Protein AF-A0A443Q6B3-F1 (afdb_monomer)

Sequence (64 aa):
MASNLCGDLVNKVTLVTGSSSSIGEAIVTLFSRLGAQIVVTGRNIDKVSQVALKCEQLSSFKHN

Structure (mmCIF, N/CA/C/O backbone):
data_AF-A0A443Q6B3-F1
#
_entry.id   AF-A0A443Q6B3-F1
#
loop_
_atom_site.group_PDB
_atom_site.id
_atom_site.type_symbol
_atom_site.label_atom_id
_atom_site.label_alt_id
_atom_site.label_comp_id
_atom_site.label_asym_id
_atom_site.label_entity_id
_atom_site.label_seq_id
_atom_site.pdbx_PDB_ins_code
_atom_site.Cartn_x
_atom_site.Cartn_y
_atom_site.Cartn_z
_atom_site.occupancy
_atom_site.B_iso_or_equiv
_atom_site.auth_seq_id
_atom_site.auth_comp_id
_atom_site.auth_asym_id
_atom_site.auth_atom_id
_atom_site.pdbx_PDB_model_num
ATOM 1 N N . MET A 1 1 ? -20.828 20.949 -0.333 1.00 45.72 1 MET A N 1
ATOM 2 C CA . MET A 1 1 ? -20.654 19.640 0.324 1.00 45.72 1 MET A CA 1
ATOM 3 C C . MET A 1 1 ? -19.165 19.393 0.472 1.00 45.72 1 MET A C 1
ATOM 5 O O . MET A 1 1 ? -18.520 19.084 -0.518 1.00 45.72 1 MET A O 1
ATOM 9 N N . ALA A 1 2 ? -18.600 19.627 1.656 1.00 45.81 2 ALA A N 1
ATOM 10 C CA . ALA A 1 2 ? -17.249 19.166 1.949 1.00 45.81 2 ALA A CA 1
ATOM 11 C C . ALA A 1 2 ? -17.368 17.675 2.277 1.00 45.81 2 ALA A C 1
ATOM 13 O O . ALA A 1 2 ? -17.925 17.316 3.311 1.00 45.8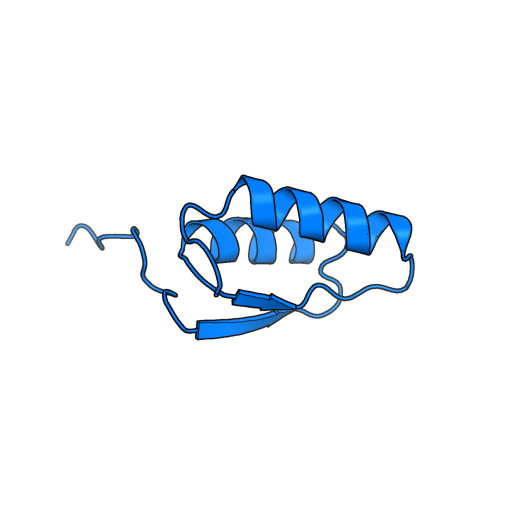1 2 ALA A O 1
ATOM 14 N N . SER A 1 3 ? -16.965 16.806 1.352 1.00 55.94 3 SER A N 1
ATOM 15 C CA . SER A 1 3 ? -16.803 15.386 1.650 1.00 55.94 3 SER A CA 1
ATOM 16 C C . SER A 1 3 ? -15.699 15.266 2.697 1.00 55.94 3 SER A C 1
ATOM 18 O O . SER A 1 3 ? -14.574 15.712 2.465 1.00 55.94 3 SER A O 1
ATOM 20 N N . ASN A 1 4 ? -16.029 14.723 3.865 1.00 59.16 4 ASN A N 1
ATOM 21 C CA . ASN A 1 4 ? -15.058 14.417 4.905 1.00 59.16 4 ASN A CA 1
ATOM 22 C C . ASN A 1 4 ? -14.151 13.286 4.398 1.00 59.16 4 ASN A C 1
ATOM 24 O O . ASN A 1 4 ? -14.418 12.133 4.684 1.00 59.16 4 ASN A O 1
ATOM 28 N N . LEU A 1 5 ? -13.080 13.605 3.663 1.00 63.19 5 LEU A N 1
ATOM 29 C CA . LEU A 1 5 ? -12.122 12.617 3.131 1.00 63.19 5 LEU A CA 1
ATOM 30 C C . LEU A 1 5 ? -11.382 11.818 4.229 1.00 63.19 5 LEU A C 1
ATOM 32 O O . LEU A 1 5 ? -10.530 10.990 3.924 1.00 63.19 5 LEU A O 1
ATOM 36 N N . CYS A 1 6 ? -11.634 12.078 5.512 1.00 62.09 6 CYS A N 1
ATOM 37 C CA . CYS A 1 6 ? -10.966 11.378 6.600 1.00 62.09 6 CYS A CA 1
ATOM 38 C C . CYS A 1 6 ? -11.681 10.052 6.889 1.00 62.09 6 CYS A C 1
ATOM 40 O O . CYS A 1 6 ? -12.735 10.039 7.520 1.00 62.09 6 CYS A O 1
ATOM 42 N N . GLY A 1 7 ? -11.077 8.941 6.460 1.00 76.38 7 GLY A N 1
ATOM 43 C CA . GLY A 1 7 ? -11.488 7.598 6.878 1.00 76.38 7 GLY A CA 1
ATOM 44 C C . GLY A 1 7 ? -12.523 6.892 5.996 1.00 76.38 7 GLY A C 1
ATOM 45 O O . GLY A 1 7 ? -13.096 5.895 6.431 1.00 76.38 7 GLY A O 1
ATOM 46 N N . ASP A 1 8 ? -12.751 7.350 4.762 1.00 87.38 8 ASP A N 1
ATOM 47 C CA . ASP A 1 8 ? -13.742 6.755 3.844 1.00 87.38 8 ASP A CA 1
ATOM 48 C C . ASP A 1 8 ? -13.522 5.255 3.561 1.00 87.38 8 ASP A C 1
ATOM 50 O O . ASP A 1 8 ? -14.455 4.546 3.177 1.00 87.38 8 ASP A O 1
ATOM 54 N N . LEU A 1 9 ? -12.298 4.753 3.750 1.00 92.50 9 LEU A N 1
ATOM 55 C CA . LEU A 1 9 ? -11.934 3.357 3.502 1.00 92.50 9 LEU A CA 1
ATOM 56 C C . LEU A 1 9 ? -11.576 2.583 4.777 1.00 92.50 9 LEU A C 1
ATOM 58 O O . LEU A 1 9 ? -11.025 1.484 4.689 1.00 92.50 9 LEU A O 1
ATOM 62 N N . VAL A 1 10 ? -11.911 3.106 5.960 1.00 91.38 10 VAL A N 1
ATOM 63 C CA . VAL A 1 10 ? -11.689 2.402 7.232 1.00 91.38 10 VAL A CA 1
ATOM 64 C C . VAL A 1 10 ? -12.354 1.020 7.204 1.00 91.38 10 VAL A C 1
ATOM 66 O O . VAL A 1 10 ? -13.496 0.858 6.770 1.00 91.38 10 VAL A O 1
ATOM 69 N N . ASN A 1 11 ? -11.619 0.005 7.670 1.00 89.81 11 ASN A N 1
ATOM 70 C CA . ASN A 1 11 ? -12.026 -1.408 7.690 1.00 89.81 11 ASN A CA 1
ATOM 71 C C . ASN A 1 11 ? -12.290 -2.029 6.306 1.00 89.81 11 ASN A C 1
ATOM 73 O O . ASN A 1 11 ? -12.912 -3.089 6.213 1.00 89.81 11 ASN A O 1
ATOM 77 N N . LYS A 1 12 ? -11.833 -1.400 5.216 1.00 93.38 12 LYS A N 1
ATOM 78 C CA . LYS A 1 12 ? -11.858 -2.003 3.878 1.00 93.38 12 LYS A CA 1
ATOM 79 C C . LYS A 1 12 ? -10.515 -2.637 3.556 1.00 93.38 12 LYS A C 1
ATOM 81 O O . LYS A 1 12 ? -9.474 -2.054 3.834 1.00 93.38 12 LYS A O 1
ATOM 86 N N . VAL A 1 13 ? -10.552 -3.810 2.927 1.00 95.12 13 VAL A N 1
ATOM 87 C CA . VAL A 1 13 ? -9.370 -4.465 2.355 1.00 95.12 13 VAL A CA 1
ATOM 88 C C . VAL A 1 13 ? -9.334 -4.172 0.859 1.00 95.12 13 VAL A C 1
ATOM 90 O O . VAL A 1 13 ? -10.330 -4.360 0.162 1.00 95.12 13 VAL A O 1
ATOM 93 N N . THR A 1 14 ? -8.194 -3.699 0.365 1.00 94.81 14 THR A N 1
ATOM 94 C CA . THR A 1 14 ? -7.994 -3.298 -1.030 1.00 94.81 14 THR A CA 1
ATOM 95 C C . THR A 1 14 ? -6.796 -4.025 -1.632 1.00 94.81 14 THR A C 1
ATOM 97 O O . THR A 1 14 ? -5.730 -4.100 -1.029 1.00 94.81 14 THR A O 1
ATOM 100 N N . LEU A 1 15 ? -6.965 -4.568 -2.838 1.00 96.38 15 LEU A N 1
ATOM 101 C CA . LEU A 1 15 ? -5.897 -5.186 -3.622 1.00 96.38 15 LEU A CA 1
ATOM 102 C C . LEU A 1 15 ? -5.650 -4.324 -4.853 1.00 96.38 15 LEU A C 1
ATOM 104 O O . LEU A 1 15 ? -6.550 -4.142 -5.670 1.00 96.38 15 LEU A O 1
ATOM 108 N N . VAL A 1 16 ? -4.428 -3.818 -4.999 1.00 95.25 16 VAL A N 1
ATOM 109 C CA . VAL A 1 16 ? -4.047 -3.013 -6.163 1.00 95.25 16 VAL A CA 1
ATOM 110 C C . VAL A 1 16 ? -2.946 -3.739 -6.923 1.00 95.25 16 VAL A C 1
ATOM 112 O O . VAL A 1 16 ? -1.856 -3.977 -6.396 1.00 95.25 16 VAL A O 1
ATOM 115 N N . THR A 1 17 ? -3.223 -4.103 -8.175 1.00 95.50 17 THR A N 1
ATOM 116 C CA . THR A 1 17 ? -2.258 -4.769 -9.058 1.00 95.50 17 THR A CA 1
ATOM 117 C C . THR A 1 17 ? -1.220 -3.786 -9.591 1.00 95.50 17 THR A C 1
ATOM 119 O O . THR A 1 17 ? -1.576 -2.671 -9.966 1.00 95.50 17 THR A O 1
ATOM 122 N N . GLY A 1 18 ? 0.053 -4.189 -9.669 1.00 95.19 18 GLY A N 1
ATOM 123 C CA . GLY A 1 18 ? 1.117 -3.310 -10.178 1.00 95.19 18 GLY A CA 1
ATOM 124 C C . GLY A 1 18 ? 1.370 -2.090 -9.283 1.00 95.19 18 GLY A C 1
ATOM 125 O O . GLY A 1 18 ? 1.806 -1.044 -9.759 1.00 95.19 18 GLY A O 1
ATOM 126 N N . SER A 1 19 ? 1.082 -2.220 -7.987 1.00 97.25 19 SER A N 1
ATOM 127 C CA . SER A 1 19 ? 1.187 -1.151 -6.988 1.00 97.25 19 SER A CA 1
ATOM 128 C C . SER A 1 19 ? 2.603 -0.891 -6.491 1.00 97.25 19 SER A C 1
ATOM 130 O O . SER A 1 19 ? 2.830 0.076 -5.776 1.00 97.25 19 SER A O 1
ATOM 132 N N . SER A 1 20 ? 3.582 -1.684 -6.924 1.00 96.31 20 SER A N 1
ATOM 133 C CA . SER A 1 20 ? 4.994 -1.462 -6.609 1.00 96.31 20 SER A CA 1
ATOM 134 C C . SER A 1 20 ? 5.629 -0.239 -7.306 1.00 96.31 20 SER A C 1
ATOM 136 O O . SER A 1 20 ? 6.838 -0.056 -7.178 1.00 96.31 20 SER A O 1
ATOM 138 N N . SER A 1 21 ? 4.888 0.532 -8.121 1.00 94.81 21 SER A N 1
ATOM 139 C CA . SER A 1 21 ? 5.390 1.752 -8.785 1.00 94.81 21 SER A CA 1
ATOM 140 C C . SER A 1 21 ? 4.288 2.646 -9.377 1.00 94.81 21 SER A C 1
ATOM 142 O O . SER A 1 21 ? 3.163 2.202 -9.619 1.00 94.81 21 SER A O 1
ATOM 144 N N . SER A 1 22 ? 4.654 3.883 -9.729 1.00 95.19 22 SER A N 1
ATOM 145 C CA . SER A 1 22 ? 3.867 4.798 -10.575 1.00 95.19 22 SER A CA 1
ATOM 146 C C . SER A 1 22 ? 2.456 5.061 -10.021 1.00 95.19 22 SER A C 1
ATOM 148 O O . SER A 1 22 ? 2.297 5.379 -8.845 1.00 95.19 22 SER A O 1
ATOM 150 N N . ILE A 1 23 ? 1.420 4.952 -10.859 1.00 97.25 23 ILE A N 1
ATOM 151 C CA . ILE A 1 23 ? 0.029 5.220 -10.473 1.00 97.25 23 ILE A CA 1
ATOM 152 C C . ILE A 1 23 ? -0.435 4.232 -9.400 1.00 97.25 23 ILE A C 1
ATOM 154 O O . ILE A 1 23 ? -1.108 4.631 -8.455 1.00 97.25 23 ILE A O 1
ATOM 158 N N . GLY A 1 24 ? -0.039 2.961 -9.507 1.00 96.56 24 GLY A N 1
ATOM 159 C CA . GLY A 1 24 ? -0.403 1.948 -8.524 1.00 96.56 24 GLY A CA 1
ATOM 160 C C . GLY A 1 24 ? 0.128 2.282 -7.128 1.00 96.56 24 GLY A C 1
ATOM 161 O O . GLY A 1 24 ? -0.610 2.146 -6.156 1.00 96.56 24 GLY A O 1
ATOM 162 N N . GLU A 1 25 ? 1.360 2.796 -7.036 1.00 97.38 25 GLU A N 1
ATOM 163 C CA . GLU A 1 25 ? 1.942 3.280 -5.777 1.00 97.38 25 GLU A CA 1
ATOM 164 C C . GLU A 1 25 ? 1.166 4.484 -5.217 1.00 97.38 25 GLU A C 1
ATOM 166 O O . GLU A 1 25 ? 0.874 4.544 -4.020 1.00 97.38 25 GLU A O 1
ATOM 171 N N . ALA A 1 26 ? 0.795 5.440 -6.075 1.00 97.19 26 ALA A N 1
ATOM 172 C CA . ALA A 1 26 ? 0.018 6.608 -5.663 1.00 97.19 26 ALA A CA 1
ATOM 173 C C . ALA A 1 26 ? -1.368 6.217 -5.116 1.00 97.19 26 ALA A C 1
ATOM 175 O O . ALA A 1 26 ? -1.808 6.775 -4.109 1.00 97.19 26 ALA A O 1
ATOM 176 N N . ILE A 1 27 ? -2.022 5.225 -5.731 1.00 96.69 27 ILE A N 1
ATOM 177 C CA . ILE A 1 27 ? -3.321 4.704 -5.285 1.00 96.69 27 ILE A CA 1
ATOM 178 C C . ILE A 1 27 ? -3.203 4.089 -3.889 1.00 96.69 27 ILE A C 1
ATOM 180 O O . ILE A 1 27 ? -3.935 4.498 -2.989 1.00 96.69 27 ILE A O 1
ATOM 184 N N . VAL A 1 28 ? -2.272 3.150 -3.678 1.00 97.00 28 VAL A N 1
ATOM 185 C CA . VAL A 1 28 ? -2.118 2.488 -2.366 1.00 97.00 28 VAL A CA 1
ATOM 186 C C . VAL A 1 28 ? -1.703 3.476 -1.274 1.00 97.00 28 VAL A C 1
ATOM 188 O O . VAL A 1 28 ? -2.208 3.414 -0.157 1.00 97.00 28 VAL A O 1
ATOM 191 N N . THR A 1 29 ? -0.880 4.467 -1.621 1.00 95.38 29 THR A N 1
ATOM 192 C CA . THR A 1 29 ? -0.491 5.559 -0.718 1.00 95.38 29 THR A CA 1
ATOM 193 C C . THR A 1 29 ? -1.707 6.370 -0.259 1.00 95.38 29 THR A C 1
ATOM 195 O O . THR A 1 29 ? -1.841 6.672 0.927 1.00 95.38 29 THR A O 1
ATOM 198 N N . LEU A 1 30 ? -2.604 6.733 -1.183 1.00 94.56 30 LEU A N 1
ATOM 199 C CA . LEU A 1 30 ? -3.829 7.460 -0.849 1.00 94.56 30 LEU A CA 1
ATOM 200 C C . LEU A 1 30 ? -4.780 6.587 -0.025 1.00 94.56 30 LEU A C 1
ATOM 202 O O . LEU A 1 30 ? -5.293 7.042 0.990 1.00 94.56 30 LEU A O 1
ATOM 206 N N . PHE A 1 31 ? -4.981 5.332 -0.423 1.00 94.75 31 PHE A N 1
ATOM 207 C CA . PHE A 1 31 ? -5.892 4.418 0.268 1.00 94.75 31 PHE A CA 1
ATOM 208 C C . PHE A 1 31 ? -5.458 4.147 1.711 1.00 94.75 31 PHE A C 1
ATOM 210 O O . PHE A 1 31 ? -6.314 4.065 2.590 1.00 94.75 31 PHE A O 1
ATOM 217 N N . SER A 1 32 ? -4.148 4.119 1.974 1.00 93.56 32 SER A N 1
ATOM 218 C CA . SER A 1 32 ? -3.599 3.990 3.331 1.00 93.56 32 SER A CA 1
ATOM 219 C C . SER A 1 32 ? -4.039 5.162 4.208 1.00 93.56 32 SER A C 1
ATOM 221 O O . SER A 1 32 ? -4.561 4.973 5.308 1.00 93.56 32 SER A O 1
ATOM 223 N N . ARG A 1 33 ? -3.923 6.387 3.681 1.00 92.31 33 ARG A N 1
ATOM 224 C CA . ARG A 1 33 ? -4.359 7.606 4.382 1.00 92.31 33 ARG A CA 1
ATOM 225 C C . ARG A 1 33 ? -5.866 7.627 4.636 1.00 92.31 33 ARG A C 1
ATOM 227 O O . ARG A 1 33 ? -6.306 8.207 5.622 1.00 92.31 33 ARG A O 1
ATOM 234 N N . LEU A 1 34 ? -6.647 6.985 3.768 1.00 92.69 34 LEU A N 1
ATOM 235 C CA . LEU A 1 34 ? -8.098 6.839 3.915 1.00 92.69 34 LEU A CA 1
ATOM 236 C C . LEU A 1 34 ? -8.504 5.688 4.858 1.00 92.69 34 LEU A C 1
ATOM 238 O O . LEU A 1 34 ? -9.697 5.494 5.081 1.00 92.69 34 LEU A O 1
ATOM 242 N N . GLY A 1 35 ? -7.545 4.942 5.420 1.00 91.56 35 GLY A N 1
ATOM 243 C CA . GLY A 1 35 ? -7.779 3.891 6.415 1.00 91.56 35 GLY A CA 1
ATOM 244 C C . GLY A 1 35 ? -7.994 2.484 5.862 1.00 91.56 35 GLY A C 1
ATOM 245 O O . G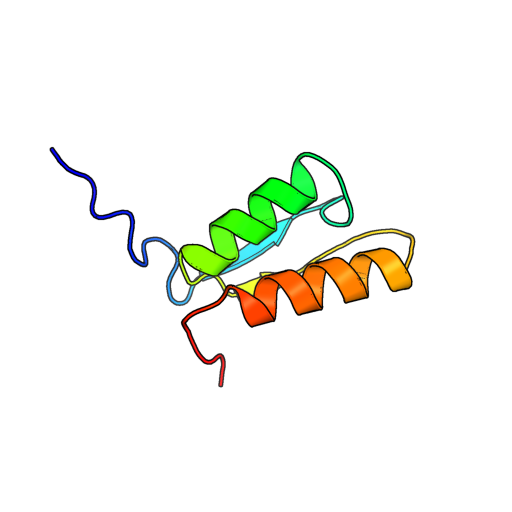LY A 1 35 ? -8.395 1.593 6.615 1.00 91.56 35 GLY A O 1
ATOM 246 N N . ALA A 1 36 ? -7.718 2.263 4.575 1.00 94.06 36 ALA A N 1
ATOM 247 C CA . ALA A 1 36 ? -7.775 0.930 3.991 1.00 94.06 36 ALA A CA 1
ATOM 248 C C . ALA A 1 36 ? -6.635 0.038 4.503 1.00 94.06 36 ALA A C 1
ATOM 250 O O . ALA A 1 36 ? -5.500 0.481 4.665 1.00 94.06 36 ALA A O 1
ATOM 251 N N . GLN A 1 37 ? -6.925 -1.252 4.641 1.00 94.00 37 GLN A N 1
ATOM 252 C CA . GLN A 1 37 ? -5.931 -2.322 4.629 1.00 94.00 37 GLN A CA 1
ATOM 253 C C . GLN A 1 37 ? -5.577 -2.623 3.170 1.00 94.00 37 GLN A C 1
ATOM 255 O O . GLN A 1 37 ? -6.473 -2.755 2.331 1.00 94.00 37 GLN A O 1
ATOM 260 N N . ILE A 1 38 ? -4.292 -2.710 2.832 1.00 95.19 38 ILE A N 1
ATOM 261 C CA . ILE A 1 38 ? -3.863 -2.735 1.430 1.00 95.19 38 ILE A CA 1
ATOM 262 C C . ILE A 1 38 ? -2.942 -3.913 1.160 1.00 95.19 38 ILE A C 1
ATOM 264 O O . ILE A 1 38 ? -2.005 -4.167 1.909 1.00 95.19 38 ILE A O 1
ATOM 268 N N . VAL A 1 39 ? -3.165 -4.578 0.031 1.00 96.31 39 VAL A N 1
ATOM 269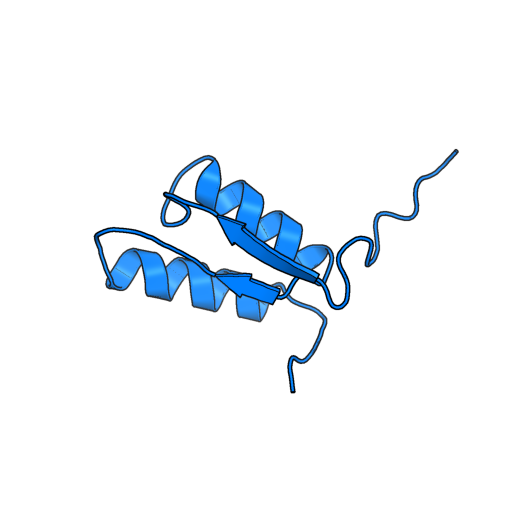 C CA . VAL A 1 39 ? -2.261 -5.582 -0.522 1.00 96.31 39 VAL A CA 1
ATOM 270 C C . VAL A 1 39 ? -1.491 -4.965 -1.685 1.00 96.31 39 VAL A C 1
ATOM 272 O O . VAL A 1 39 ? -2.061 -4.631 -2.730 1.00 96.31 39 VAL A O 1
ATOM 275 N N . VAL A 1 40 ? -0.180 -4.821 -1.493 1.00 96.75 40 VAL A N 1
ATOM 276 C CA . VAL A 1 40 ? 0.755 -4.345 -2.517 1.00 96.75 40 VAL A CA 1
ATOM 277 C C . VAL A 1 40 ? 1.242 -5.532 -3.345 1.00 96.75 40 VAL A C 1
ATOM 279 O O . VAL A 1 40 ? 1.571 -6.586 -2.808 1.00 96.75 40 VAL A O 1
ATOM 282 N N . THR A 1 41 ? 1.307 -5.372 -4.666 1.00 96.00 41 THR A N 1
ATOM 283 C CA . THR A 1 41 ? 1.735 -6.427 -5.592 1.00 96.00 41 THR A CA 1
ATOM 284 C C . THR A 1 41 ? 2.760 -5.911 -6.595 1.00 96.00 41 THR A C 1
ATOM 286 O O . THR A 1 41 ? 2.731 -4.755 -7.028 1.00 96.00 41 THR A O 1
ATOM 289 N N . GLY A 1 42 ? 3.669 -6.795 -6.998 1.00 95.50 42 GLY A N 1
ATOM 290 C CA . GLY A 1 42 ? 4.724 -6.498 -7.955 1.00 95.50 42 GLY A CA 1
ATOM 291 C C . GLY A 1 42 ? 5.650 -7.693 -8.153 1.00 95.50 42 GLY A C 1
ATOM 292 O O . GLY A 1 42 ? 5.585 -8.675 -7.421 1.00 95.50 42 GLY A O 1
ATOM 293 N N . ARG A 1 43 ? 6.520 -7.606 -9.162 1.00 96.38 43 ARG A N 1
ATOM 294 C CA . ARG A 1 43 ? 7.510 -8.657 -9.478 1.00 96.38 43 ARG A CA 1
ATOM 295 C C . ARG A 1 43 ? 8.829 -8.499 -8.717 1.00 96.38 43 ARG A C 1
ATOM 297 O O . ARG A 1 43 ? 9.626 -9.425 -8.692 1.00 96.38 43 ARG A O 1
ATOM 304 N N . ASN A 1 44 ? 9.084 -7.318 -8.157 1.00 96.19 44 ASN A N 1
ATOM 305 C CA . ASN A 1 44 ? 10.309 -7.002 -7.430 1.00 96.19 44 ASN A CA 1
ATOM 306 C C . ASN A 1 44 ? 9.974 -6.851 -5.941 1.00 96.19 44 ASN A C 1
ATOM 308 O O . ASN A 1 44 ? 9.223 -5.947 -5.571 1.00 96.19 44 ASN A O 1
ATOM 312 N N . ILE A 1 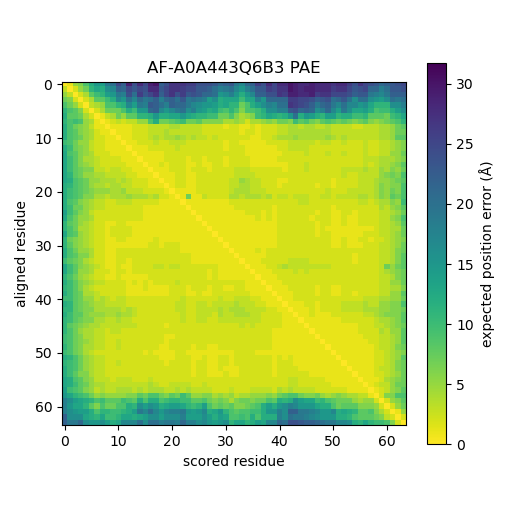45 ? 10.522 -7.744 -5.117 1.00 96.38 45 ILE A N 1
ATOM 313 C CA . ILE A 1 45 ? 10.219 -7.825 -3.685 1.00 96.38 45 ILE A CA 1
ATOM 314 C C . ILE A 1 45 ? 10.688 -6.590 -2.910 1.00 96.38 45 ILE A C 1
ATOM 316 O O . ILE A 1 45 ? 9.986 -6.145 -2.005 1.00 96.38 45 ILE A O 1
ATOM 320 N N . ASP A 1 46 ? 11.807 -5.982 -3.307 1.00 97.50 46 ASP A N 1
ATOM 321 C CA . ASP A 1 46 ? 12.348 -4.789 -2.652 1.00 97.50 46 ASP A CA 1
ATOM 322 C C . ASP A 1 46 ? 11.406 -3.601 -2.849 1.00 97.50 46 ASP A C 1
ATOM 324 O O . ASP A 1 46 ? 11.047 -2.916 -1.894 1.00 97.50 46 ASP A O 1
ATOM 328 N N . LYS A 1 47 ? 10.916 -3.406 -4.081 1.00 96.94 47 LYS A N 1
ATOM 329 C CA . LYS A 1 47 ? 9.930 -2.360 -4.391 1.00 96.94 47 LYS A CA 1
ATOM 330 C C . LYS A 1 47 ? 8.604 -2.594 -3.677 1.00 96.94 47 LYS A C 1
ATOM 332 O O . LYS A 1 47 ? 8.021 -1.647 -3.159 1.00 96.94 47 LYS A O 1
ATOM 337 N N . VAL A 1 48 ? 8.125 -3.839 -3.641 1.00 97.50 48 VAL A N 1
ATOM 338 C CA . VAL A 1 48 ? 6.895 -4.189 -2.910 1.00 97.50 48 VAL A CA 1
ATOM 339 C C . VAL A 1 48 ? 7.049 -3.860 -1.425 1.00 97.50 48 VAL A C 1
ATOM 341 O O . VAL A 1 48 ? 6.189 -3.184 -0.866 1.00 97.50 48 VAL A O 1
ATOM 344 N N . SER A 1 49 ? 8.167 -4.255 -0.815 1.00 97.06 49 SER A N 1
ATOM 345 C CA . SER A 1 49 ? 8.460 -4.008 0.602 1.00 97.06 49 SER A CA 1
ATOM 346 C C . SER A 1 49 ? 8.578 -2.514 0.911 1.00 97.06 49 SER A C 1
ATOM 348 O O . SER A 1 49 ? 8.008 -2.040 1.889 1.00 97.06 49 SER A O 1
ATOM 350 N N . GLN A 1 50 ? 9.253 -1.744 0.051 1.00 97.50 50 GLN A N 1
ATOM 351 C CA . GLN A 1 50 ? 9.365 -0.291 0.204 1.00 97.50 50 GLN A CA 1
ATOM 352 C C . GLN A 1 50 ? 8.001 0.404 0.173 1.00 97.50 50 GLN A C 1
ATOM 354 O O . GLN A 1 50 ? 7.721 1.254 1.019 1.00 97.50 50 GLN A O 1
ATOM 359 N N . VAL A 1 51 ? 7.140 0.040 -0.781 1.00 97.06 51 VAL A N 1
ATOM 360 C CA . VAL A 1 51 ? 5.798 0.625 -0.883 1.00 97.06 51 VAL A CA 1
ATOM 361 C C . VAL A 1 51 ? 4.915 0.191 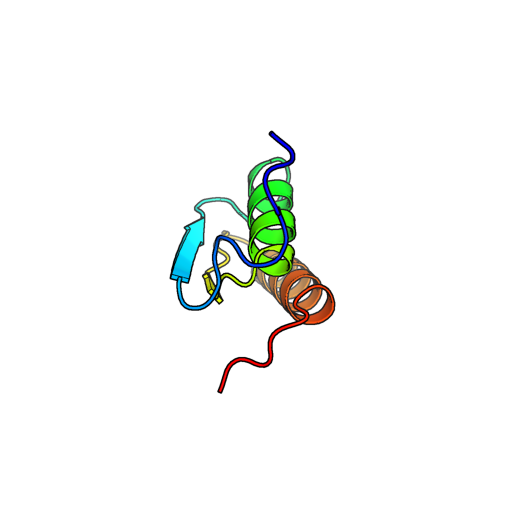0.289 1.00 97.06 51 VAL A C 1
ATOM 363 O O . VAL A 1 51 ? 4.173 1.020 0.811 1.00 97.06 51 VAL A O 1
ATOM 366 N N . ALA A 1 52 ? 5.019 -1.060 0.746 1.00 95.88 52 ALA A N 1
ATOM 367 C CA . ALA A 1 52 ? 4.292 -1.542 1.920 1.00 95.88 52 ALA A CA 1
ATOM 368 C C . ALA A 1 52 ? 4.672 -0.752 3.185 1.00 95.88 52 ALA A C 1
ATOM 370 O O . ALA A 1 52 ? 3.791 -0.189 3.830 1.00 95.88 52 ALA A O 1
ATOM 371 N N . LEU A 1 53 ? 5.971 -0.591 3.463 1.00 95.81 53 LEU A N 1
ATOM 372 C CA . LEU A 1 53 ? 6.465 0.210 4.592 1.00 95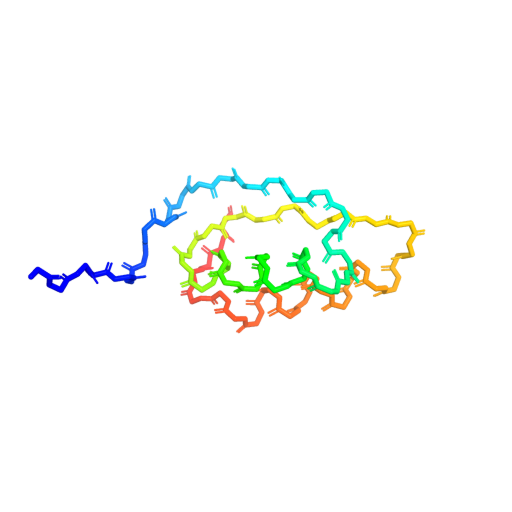.81 53 LEU A CA 1
ATOM 373 C C . LEU A 1 53 ? 5.999 1.669 4.513 1.00 95.81 53 LEU A C 1
ATOM 375 O O . LEU A 1 53 ? 5.578 2.255 5.508 1.00 95.81 53 LEU A O 1
ATOM 379 N N . LYS A 1 54 ? 6.032 2.260 3.314 1.00 95.25 54 LYS A N 1
ATOM 380 C CA . LYS A 1 54 ? 5.511 3.612 3.080 1.00 95.25 54 LYS A CA 1
ATOM 381 C C . LYS A 1 54 ? 4.014 3.703 3.385 1.00 95.25 54 LYS A C 1
ATOM 383 O O . LYS A 1 54 ? 3.573 4.691 3.965 1.00 95.25 54 LYS A O 1
ATOM 388 N N . CYS A 1 55 ? 3.229 2.695 3.008 1.00 94.44 55 CYS A N 1
ATOM 389 C CA . CYS A 1 55 ? 1.803 2.646 3.322 1.00 94.44 55 CYS A CA 1
ATOM 390 C C . CYS A 1 55 ? 1.564 2.496 4.827 1.00 94.44 55 CYS A C 1
ATOM 392 O O . CYS A 1 55 ? 0.703 3.193 5.352 1.00 94.44 55 CYS A O 1
ATOM 394 N N . GLU A 1 56 ? 2.337 1.673 5.534 1.00 92.38 56 GLU A N 1
ATOM 395 C CA . GLU A 1 56 ? 2.232 1.538 6.994 1.00 92.38 56 GLU A CA 1
ATOM 396 C C . GLU A 1 56 ? 2.534 2.861 7.710 1.00 92.38 56 GLU A C 1
ATOM 398 O O . GLU A 1 56 ? 1.748 3.303 8.544 1.00 92.38 56 GLU A O 1
ATOM 403 N N . GLN A 1 57 ? 3.611 3.553 7.324 1.00 92.44 57 GLN A N 1
ATOM 404 C CA . GLN A 1 57 ? 4.002 4.846 7.906 1.00 92.44 57 GLN A CA 1
ATOM 405 C C . GLN A 1 57 ? 2.960 5.953 7.704 1.00 92.44 57 GLN A C 1
ATOM 407 O O . GLN A 1 57 ? 2.874 6.881 8.505 1.00 92.44 57 GLN A O 1
ATOM 412 N N . LEU A 1 58 ? 2.197 5.887 6.612 1.00 89.94 58 LEU A N 1
ATOM 413 C CA . LEU A 1 58 ? 1.164 6.870 6.289 1.00 89.94 58 LEU A CA 1
ATOM 414 C C . LEU A 1 58 ? -0.199 6.526 6.889 1.00 89.94 58 LEU A C 1
ATOM 416 O O . LEU A 1 58 ? -1.061 7.405 6.972 1.00 89.94 58 LEU A O 1
ATOM 420 N N . SER A 1 59 ? -0.399 5.274 7.300 1.00 85.06 59 SER A N 1
ATOM 421 C CA . SER A 1 59 ? -1.641 4.849 7.929 1.00 85.06 59 SER A CA 1
ATOM 422 C C . SER A 1 59 ? -1.720 5.435 9.341 1.00 85.06 59 SER A C 1
ATOM 424 O O . SER A 1 59 ? -0.845 5.235 10.178 1.00 85.06 59 SER A O 1
ATOM 426 N N . SER A 1 60 ? -2.783 6.191 9.625 1.00 73.69 60 SER A N 1
ATOM 427 C CA . SER A 1 60 ? -3.094 6.649 10.993 1.00 73.69 60 SER A CA 1
ATOM 428 C C . SER A 1 60 ? -3.884 5.599 11.788 1.00 73.69 60 SER A C 1
ATOM 430 O O . SER A 1 60 ? -4.286 5.843 12.924 1.00 73.69 60 SER A O 1
ATOM 432 N N . PHE A 1 61 ? -4.126 4.431 11.185 1.00 71.12 61 PHE A N 1
ATOM 433 C CA . PHE A 1 61 ? -4.968 3.368 11.713 1.00 71.12 61 PHE A CA 1
ATOM 434 C C . PHE A 1 61 ? -4.106 2.149 12.017 1.00 71.12 61 PHE A C 1
ATOM 436 O O . PHE A 1 61 ? -3.434 1.615 11.142 1.00 71.12 61 PHE A O 1
ATOM 443 N N . LYS A 1 62 ? -4.125 1.702 13.273 1.00 60.69 62 LYS A N 1
ATOM 444 C CA . LYS A 1 62 ? -3.395 0.507 13.690 1.00 60.69 62 LYS A CA 1
ATOM 445 C C . LYS A 1 62 ? -4.207 -0.725 13.289 1.00 60.69 62 LYS A C 1
AT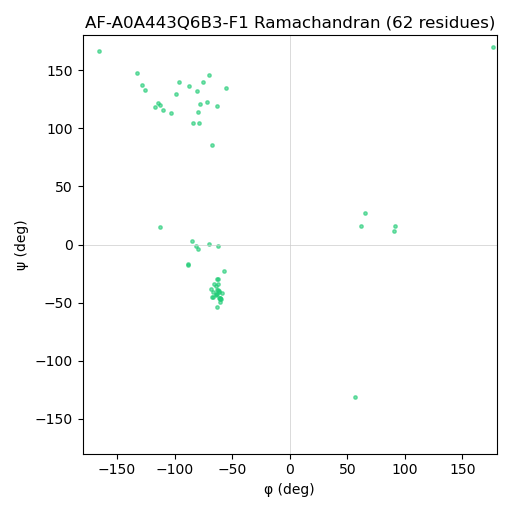OM 447 O O . LYS A 1 62 ? -5.311 -0.921 13.795 1.00 60.69 62 LYS A O 1
ATOM 452 N N . HIS A 1 63 ? -3.688 -1.520 12.362 1.00 59.44 63 HIS A N 1
ATOM 453 C CA . HIS A 1 63 ? -4.296 -2.792 11.975 1.00 59.44 63 HIS A CA 1
ATOM 454 C C . HIS A 1 63 ? -3.958 -3.841 13.057 1.00 59.44 63 HIS A C 1
ATOM 456 O O . HIS A 1 63 ? -2.782 -4.014 13.375 1.00 59.44 63 HIS A O 1
ATOM 462 N N . ASN A 1 64 ? -4.982 -4.441 13.684 1.00 48.50 64 ASN A N 1
ATOM 463 C CA . ASN A 1 64 ? -4.849 -5.517 14.684 1.00 48.50 64 ASN A CA 1
ATOM 464 C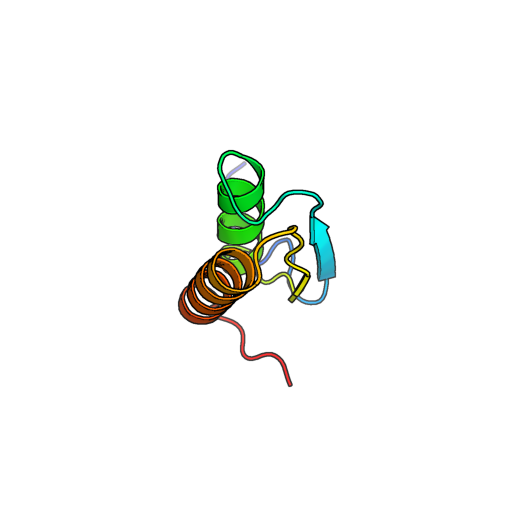 C . ASN A 1 64 ? -4.899 -6.889 14.017 1.00 48.50 64 ASN A C 1
ATOM 466 O O . ASN A 1 64 ? -5.678 -7.018 13.045 1.00 48.50 64 ASN A O 1
#

Mean predicted aligned error: 5.1 Å

Foldseek 3Di:
DPDPLAQPAAPAEEEFEPLLDDPSLVVLQSSLRNRYHYDFDDDDPVSSVVSVVSSVVNHPDDDD

InterPro domains:
  IPR002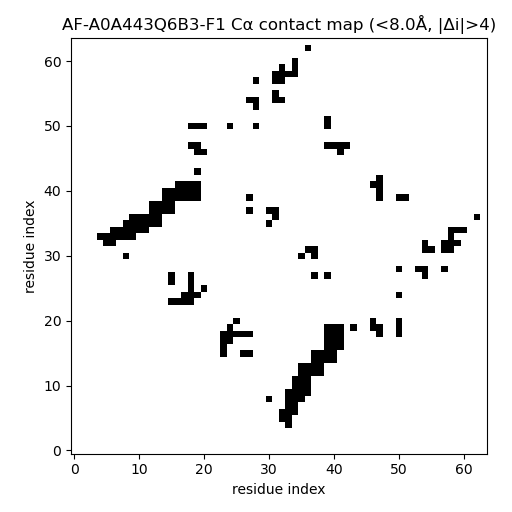347 Short-chain dehydrogenase/reductase SDR [PF00106] (12-58)
  IPR036291 NAD(P)-binding domain superfamily [SSF51735] (7-58)

Organism: NCBI:txid1965070

Nearest PDB structures (foldseek):
  3f1l-assembly1_B  TM=9.340E-01  e=4.138E-04  Escherichia coli K-12
  3i1j-assembly1_A  TM=9.370E-01  e=3.290E-03  Pseudomonas syringae pv. tomato
  8j2c-assembly1_A  TM=9.322E-01  e=6.421E-03  Chloroflexus aurantiacus J-10-fl
  8j2b-assembly1_A  TM=8.794E-01  e=7.847E-03  Chloroflexus aurantiacus J-10-fl
  8hjw-assembly1_B  TM=8.899E-01  e=7.131E-02  Chloroflexus aurantiacus

Secondary structure (DSSP, 8-state):
-----SSTTTT-EEEETTTTSHHHHHHHHHHHHTT-EEEE--S-HHHHHHHHHHHHHH--S---

Radius of gyration: 11.68 Å; Cα contacts (8 Å, |Δi|>4): 103; chains: 1; bounding box: 33×28×25 Å

Solvent-accessible surface area (backbone atoms only — not comparable to full-atom values): 3648 Å² total; per-residue (Å²): 133,84,75,74,71,79,43,81,32,53,91,35,82,45,81,43,79,58,16,40,43,73,69,33,31,52,49,52,46,51,39,14,55,17,33,28,45,75,48,71,29,61,95,47,67,68,44,24,50,54,46,46,53,54,26,56,74,51,29,89,61,87,86,130

pLDDT: mean 88.29, std 14.36, range [45.72, 97.5]